Protein AF-A0A842RLL3-F1 (afdb_monomer)

Structure (mmCIF, N/CA/C/O backbone):
data_AF-A0A842RLL3-F1
#
_entry.id   AF-A0A842RLL3-F1
#
loop_
_atom_site.group_PDB
_atom_site.id
_atom_site.type_symbol
_atom_site.label_atom_id
_atom_site.label_alt_id
_atom_site.label_comp_id
_atom_site.label_asym_id
_atom_site.label_entity_id
_atom_site.label_seq_id
_atom_site.pdbx_PDB_ins_code
_atom_site.Cartn_x
_atom_site.Cartn_y
_atom_site.Cartn_z
_atom_site.occupancy
_atom_site.B_iso_or_equiv
_atom_site.auth_seq_id
_atom_site.auth_comp_id
_atom_site.auth_asym_id
_atom_site.auth_atom_id
_atom_site.pdbx_PDB_model_num
ATOM 1 N N . MET A 1 1 ? -1.359 -8.602 24.077 1.00 48.97 1 MET A N 1
ATOM 2 C CA . MET A 1 1 ? -1.655 -8.830 22.650 1.00 48.97 1 MET A CA 1
ATOM 3 C C . MET A 1 1 ? -2.624 -7.726 22.268 1.00 48.97 1 MET A C 1
ATOM 5 O O . MET A 1 1 ? -3.729 -7.748 22.790 1.00 48.97 1 MET A O 1
ATOM 9 N N . ASN A 1 2 ? -2.181 -6.700 21.536 1.00 49.25 2 ASN A N 1
ATOM 10 C CA . ASN A 1 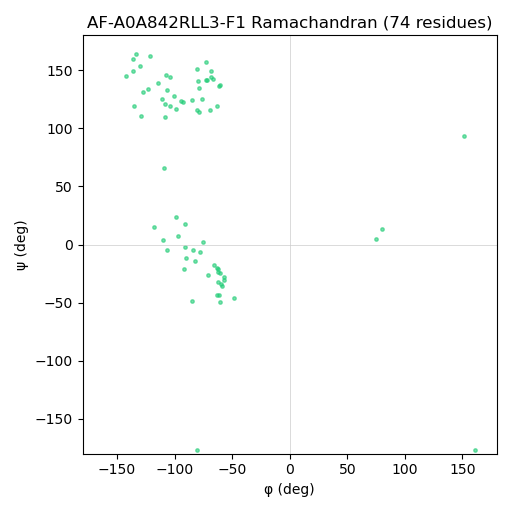2 ? -3.076 -5.620 21.101 1.00 49.25 2 ASN A CA 1
ATOM 11 C C . ASN A 1 2 ? -3.857 -6.151 19.897 1.00 49.25 2 ASN A C 1
ATOM 13 O O . ASN A 1 2 ? -3.254 -6.531 18.901 1.00 49.25 2 ASN A O 1
ATOM 17 N N . ALA A 1 3 ? -5.170 -6.302 20.050 1.00 54.72 3 ALA A N 1
ATOM 18 C CA . ALA A 1 3 ? -6.032 -7.069 19.149 1.00 54.72 3 ALA A CA 1
ATOM 19 C C . ALA A 1 3 ? -6.628 -6.223 18.010 1.00 54.72 3 ALA A C 1
ATOM 21 O O . ALA A 1 3 ? -7.602 -6.636 17.387 1.00 54.72 3 ALA A O 1
ATOM 22 N N . ASP A 1 4 ? -6.055 -5.052 17.746 1.00 81.81 4 ASP A N 1
ATOM 23 C CA . ASP A 1 4 ? -6.652 -4.048 16.868 1.00 81.81 4 ASP A CA 1
ATOM 24 C C . ASP A 1 4 ? -5.903 -3.884 15.543 1.00 81.81 4 ASP A C 1
ATOM 26 O O . ASP A 1 4 ? -6.281 -3.042 14.745 1.00 81.81 4 ASP A O 1
ATOM 30 N N . GLU A 1 5 ? -4.863 -4.670 15.261 1.00 87.12 5 GLU A N 1
ATOM 31 C CA . GLU A 1 5 ? -4.126 -4.562 13.997 1.00 87.12 5 GLU A CA 1
ATOM 32 C C . GLU A 1 5 ? -4.852 -5.266 12.841 1.00 87.12 5 GLU A C 1
ATOM 34 O O . GLU A 1 5 ? -5.424 -6.349 12.981 1.00 87.12 5 GLU A O 1
ATOM 39 N N . ILE A 1 6 ? -4.819 -4.636 11.672 1.00 89.56 6 ILE A N 1
ATOM 40 C CA . ILE A 1 6 ? -5.394 -5.123 10.421 1.00 89.56 6 ILE A CA 1
ATOM 41 C C . ILE A 1 6 ? -4.255 -5.559 9.510 1.00 89.56 6 ILE A C 1
ATOM 43 O O . ILE A 1 6 ? -3.304 -4.811 9.292 1.00 89.56 6 ILE A O 1
ATOM 47 N N . GLU A 1 7 ? -4.398 -6.743 8.925 1.00 92.12 7 GLU A N 1
ATOM 48 C CA . GLU A 1 7 ? -3.523 -7.197 7.849 1.00 92.12 7 GLU A CA 1
ATOM 49 C C . GLU A 1 7 ? -3.898 -6.499 6.531 1.00 92.12 7 GLU A C 1
ATOM 51 O O . GLU A 1 7 ? -5.046 -6.571 6.078 1.00 92.12 7 GLU A O 1
ATOM 56 N N . ILE A 1 8 ? -2.919 -5.846 5.903 1.00 92.44 8 ILE A N 1
ATOM 57 C CA . ILE A 1 8 ? -3.015 -5.319 4.539 1.00 92.44 8 ILE A CA 1
ATOM 58 C C . ILE A 1 8 ? -2.035 -6.058 3.620 1.00 92.44 8 ILE A C 1
ATOM 60 O O . ILE A 1 8 ? -0.890 -6.333 3.985 1.00 92.44 8 ILE A O 1
ATOM 64 N N . HIS A 1 9 ? -2.485 -6.374 2.404 1.00 93.38 9 HIS A N 1
ATOM 65 C CA . HIS A 1 9 ? -1.638 -6.930 1.345 1.00 93.38 9 HIS A CA 1
ATOM 66 C C . HIS A 1 9 ? -1.217 -5.814 0.403 1.00 93.38 9 HIS A C 1
ATOM 68 O O . HIS A 1 9 ? -2.060 -5.222 -0.275 1.00 93.38 9 HIS A O 1
ATOM 74 N N . VAL A 1 10 ? 0.082 -5.558 0.341 1.00 92.38 10 VAL A N 1
ATOM 75 C CA . VAL A 1 10 ? 0.656 -4.472 -0.444 1.00 92.38 10 VAL A CA 1
ATOM 76 C C . VAL A 1 10 ? 1.444 -5.047 -1.609 1.00 92.38 10 VAL A C 1
ATOM 78 O O . VAL A 1 10 ? 2.325 -5.880 -1.415 1.0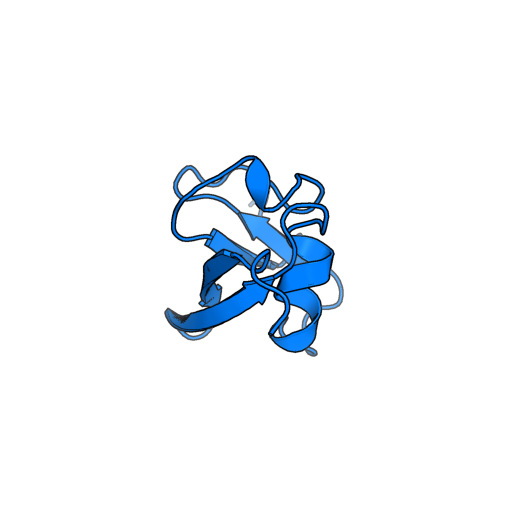0 92.38 10 VAL A O 1
ATOM 81 N N . ILE A 1 11 ? 1.112 -4.616 -2.819 1.00 91.06 11 ILE A N 1
ATOM 82 C CA . ILE A 1 11 ? 1.804 -4.976 -4.053 1.00 91.06 11 ILE A CA 1
ATOM 83 C C . ILE A 1 11 ? 2.840 -3.890 -4.339 1.00 91.06 11 ILE A C 1
ATOM 85 O O . ILE A 1 11 ? 2.501 -2.711 -4.450 1.00 91.06 11 ILE A O 1
ATOM 89 N N . GLU A 1 12 ? 4.103 -4.271 -4.466 1.00 84.19 12 GLU A N 1
ATOM 90 C CA . GLU A 1 12 ? 5.152 -3.355 -4.901 1.00 84.19 12 GLU A CA 1
ATOM 91 C C . GLU A 1 12 ? 5.102 -3.231 -6.426 1.00 84.19 12 GLU A C 1
ATOM 93 O O . GLU A 1 12 ? 5.305 -4.213 -7.140 1.00 84.19 12 GLU A O 1
ATOM 98 N N . SER A 1 13 ? 4.810 -2.037 -6.955 1.00 79.12 13 SER A N 1
ATOM 99 C CA . SER A 1 13 ? 4.574 -1.868 -8.398 1.00 79.12 13 SER A CA 1
ATOM 100 C C . SER A 1 13 ? 5.779 -2.214 -9.277 1.00 79.12 13 SER A C 1
ATOM 102 O O . SER A 1 13 ? 5.610 -2.473 -10.464 1.00 79.12 13 SER A O 1
ATOM 104 N N . VAL A 1 14 ? 6.993 -2.161 -8.721 1.00 75.88 14 VAL A N 1
ATOM 105 C CA . VAL A 1 14 ? 8.242 -2.362 -9.468 1.00 75.88 14 VAL A CA 1
ATOM 106 C C . VAL A 1 14 ? 8.594 -3.844 -9.582 1.00 75.88 14 VAL A C 1
ATOM 108 O O . VAL A 1 14 ? 8.892 -4.312 -10.678 1.00 75.88 14 VAL A O 1
ATOM 111 N N . SER A 1 15 ? 8.556 -4.589 -8.474 1.00 80.81 15 SER A N 1
ATOM 112 C CA . SER A 1 15 ? 8.901 -6.016 -8.466 1.00 80.81 15 SER A CA 1
ATOM 113 C C . SER A 1 15 ? 7.698 -6.936 -8.685 1.00 80.81 15 SER A C 1
ATOM 115 O O . SER A 1 15 ? 7.868 -8.082 -9.095 1.00 80.81 15 SER A O 1
ATOM 117 N N . GLY A 1 16 ? 6.480 -6.449 -8.427 1.00 83.56 16 GLY A N 1
ATOM 118 C CA . GLY A 1 16 ? 5.267 -7.266 -8.380 1.00 83.56 16 GLY A CA 1
ATOM 119 C C . GLY A 1 16 ? 5.151 -8.118 -7.112 1.00 83.56 16 GLY A C 1
ATOM 120 O O . GLY A 1 16 ? 4.215 -8.915 -7.003 1.00 83.56 16 GLY A O 1
ATOM 121 N N . ASP A 1 17 ? 6.073 -7.964 -6.156 1.00 88.06 17 ASP A N 1
ATOM 122 C CA . ASP A 1 17 ? 6.041 -8.713 -4.905 1.00 88.06 17 ASP A CA 1
ATOM 123 C C . ASP A 1 17 ? 4.860 -8.286 -4.039 1.00 88.06 17 ASP A C 1
ATOM 125 O O . ASP A 1 17 ? 4.494 -7.110 -3.966 1.00 88.06 17 ASP A O 1
ATOM 129 N N . VAL A 1 18 ? 4.283 -9.262 -3.339 1.00 90.19 18 VAL A N 1
ATOM 130 C CA . VAL A 1 18 ? 3.211 -9.029 -2.375 1.00 90.19 18 VAL A CA 1
ATOM 131 C C . VAL A 1 18 ? 3.786 -9.125 -0.971 1.00 90.19 18 VAL A C 1
ATOM 133 O O . VAL A 1 18 ? 4.276 -10.178 -0.564 1.00 90.19 18 VAL A O 1
ATOM 136 N N . LYS A 1 19 ? 3.689 -8.031 -0.222 1.00 90.62 19 LYS A N 1
ATOM 137 C CA . LYS A 1 19 ? 4.098 -7.935 1.180 1.00 90.62 19 LYS A CA 1
ATOM 138 C C . LYS A 1 19 ? 2.867 -7.869 2.080 1.00 90.62 19 LYS A C 1
ATOM 140 O O . LYS A 1 19 ? 1.834 -7.310 1.709 1.00 90.62 19 LYS A O 1
ATOM 145 N N . GLN A 1 20 ? 2.978 -8.465 3.259 1.00 92.62 20 GLN A N 1
ATOM 146 C CA . GLN A 1 20 ? 1.980 -8.375 4.321 1.00 92.62 20 GLN A CA 1
ATOM 147 C C . GLN A 1 20 ? 2.450 -7.349 5.341 1.00 92.62 20 GLN A C 1
ATOM 149 O O . GLN A 1 20 ? 3.577 -7.440 5.825 1.00 92.62 20 GLN A O 1
ATOM 154 N N . VAL A 1 21 ? 1.590 -6.386 5.656 1.00 91.81 21 VAL A N 1
ATOM 155 C CA . VAL A 1 21 ? 1.851 -5.376 6.683 1.00 91.81 21 VAL A CA 1
ATOM 156 C C . VAL A 1 21 ? 0.727 -5.434 7.708 1.00 91.81 21 VAL A C 1
ATOM 158 O O . VAL A 1 21 ? -0.448 -5.493 7.346 1.00 91.81 21 VAL A O 1
ATOM 161 N N . MET A 1 22 ? 1.095 -5.430 8.986 1.00 92.19 22 MET A N 1
ATOM 162 C CA . MET A 1 22 ? 0.157 -5.264 10.092 1.00 92.19 22 MET A CA 1
ATOM 163 C C . MET A 1 22 ? 0.094 -3.779 10.430 1.00 92.19 22 MET A C 1
ATOM 165 O O . MET A 1 22 ? 1.126 -3.168 10.691 1.00 92.19 22 MET A O 1
ATOM 169 N N . ALA A 1 23 ? -1.098 -3.191 10.386 1.00 91.44 23 ALA A N 1
ATOM 170 C CA . ALA A 1 23 ? -1.280 -1.762 10.610 1.00 91.44 23 ALA A CA 1
ATOM 171 C C . ALA A 1 23 ? -2.479 -1.477 11.508 1.00 91.44 23 ALA A C 1
ATOM 173 O O . ALA A 1 23 ? -3.485 -2.189 11.490 1.00 91.44 23 ALA A O 1
ATOM 174 N N . HIS A 1 24 ? -2.400 -0.397 12.277 1.00 91.81 24 HIS A N 1
ATOM 175 C CA . HIS A 1 24 ? -3.503 0.041 13.117 1.00 91.81 24 HIS A CA 1
ATOM 176 C C . HIS A 1 24 ? -4.639 0.641 12.255 1.00 91.81 24 HIS A C 1
ATOM 178 O O . HIS A 1 24 ? -4.368 1.376 11.306 1.00 91.81 24 HIS A O 1
ATOM 184 N N . PRO A 1 25 ? -5.927 0.413 12.574 1.00 91.62 25 PRO A N 1
ATOM 185 C CA . PRO A 1 25 ? -7.089 0.891 11.813 1.00 91.62 25 PRO A CA 1
ATOM 186 C C . PRO A 1 25 ? -7.149 2.399 11.621 1.00 91.62 25 PRO A C 1
ATOM 188 O O . PRO A 1 25 ? -7.764 2.866 10.658 1.00 91.62 25 PRO A O 1
ATOM 191 N N . ASP A 1 26 ? -6.564 3.135 12.560 1.00 92.31 26 ASP A N 1
ATOM 192 C CA . ASP A 1 26 ? -6.507 4.592 12.543 1.00 92.31 26 ASP A CA 1
ATOM 193 C C . ASP A 1 26 ? -5.274 5.159 11.837 1.00 92.31 26 ASP A C 1
ATOM 195 O O . ASP A 1 26 ? -5.270 6.357 11.562 1.00 92.31 26 ASP A O 1
ATOM 199 N N . GLN A 1 27 ? -4.271 4.331 11.518 1.00 93.50 27 GLN A N 1
ATOM 200 C CA . GLN A 1 27 ? -3.165 4.753 10.661 1.00 93.50 27 GLN A CA 1
ATOM 201 C C . GLN A 1 27 ? -3.664 4.966 9.234 1.00 93.50 27 GLN A C 1
ATOM 203 O O . GLN A 1 27 ? -4.602 4.312 8.761 1.00 93.50 27 GLN A O 1
ATOM 208 N N . THR A 1 28 ? -3.017 5.891 8.542 1.00 95.50 28 THR A N 1
ATOM 209 C CA . THR A 1 28 ? -3.163 6.048 7.098 1.00 95.50 28 THR A CA 1
ATOM 210 C C . THR A 1 28 ? -2.454 4.916 6.357 1.00 95.50 28 THR A C 1
ATOM 212 O O . THR A 1 28 ? -1.518 4.300 6.875 1.00 95.50 28 THR A O 1
ATOM 215 N N . PHE A 1 29 ? -2.866 4.641 5.118 1.00 93.81 29 PHE A N 1
ATOM 216 C CA . PHE A 1 29 ? -2.148 3.682 4.274 1.00 93.81 29 PHE A CA 1
ATOM 217 C C . PHE A 1 29 ? -0.692 4.099 4.037 1.00 93.81 29 PHE A C 1
ATOM 219 O O . PHE A 1 29 ? 0.182 3.236 3.986 1.00 93.81 29 PHE A O 1
ATOM 226 N N . ARG A 1 30 ? -0.415 5.406 3.949 1.00 93.25 30 ARG A N 1
ATOM 227 C CA . ARG A 1 30 ? 0.942 5.956 3.853 1.00 93.25 30 ARG A CA 1
ATOM 228 C C . ARG A 1 30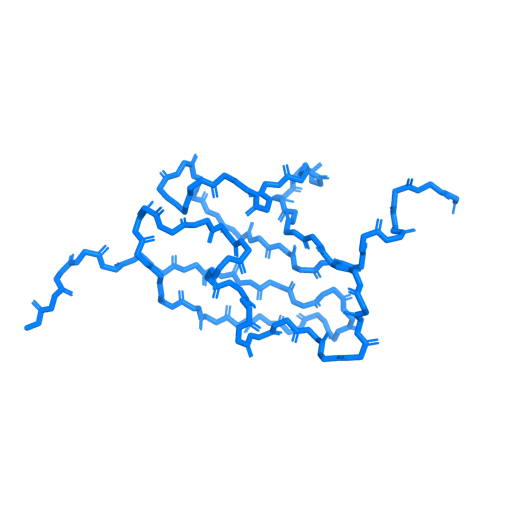 ? 1.788 5.604 5.078 1.00 93.25 30 ARG A C 1
ATOM 230 O O . ARG A 1 30 ? 2.895 5.107 4.918 1.00 93.25 30 ARG A O 1
ATOM 237 N N . GLU A 1 31 ? 1.275 5.818 6.287 1.00 94.12 31 GLU A N 1
ATOM 238 C CA . GLU A 1 31 ? 1.997 5.460 7.519 1.00 94.12 31 GLU A CA 1
ATOM 239 C C . GLU A 1 31 ? 2.226 3.949 7.614 1.00 94.12 31 GLU A C 1
ATOM 241 O O . GLU A 1 31 ? 3.334 3.512 7.911 1.00 94.12 31 GLU A O 1
ATOM 246 N N . ALA A 1 32 ? 1.203 3.150 7.296 1.00 92.88 32 ALA A N 1
ATOM 247 C CA . ALA A 1 32 ? 1.297 1.694 7.304 1.00 92.88 32 ALA A CA 1
ATOM 248 C C . ALA A 1 32 ? 2.350 1.170 6.311 1.00 92.88 32 ALA A C 1
ATOM 250 O O . ALA A 1 32 ? 3.138 0.287 6.627 1.00 92.88 32 ALA A O 1
ATOM 251 N N . CYS A 1 33 ? 2.382 1.725 5.100 1.00 91.19 33 CYS A N 1
ATOM 252 C CA . CYS A 1 33 ? 3.250 1.255 4.024 1.00 91.19 33 CYS A CA 1
ATOM 253 C C . CYS A 1 33 ? 4.673 1.833 4.074 1.00 91.19 33 CYS A C 1
ATOM 255 O O . CYS A 1 33 ? 5.510 1.432 3.268 1.00 91.19 33 CYS A O 1
ATOM 257 N N . GLN A 1 34 ? 4.968 2.760 4.989 1.00 88.75 34 GLN A N 1
ATOM 258 C CA . GLN A 1 34 ? 6.231 3.501 5.009 1.00 88.75 34 GLN A CA 1
ATOM 259 C C . GLN A 1 34 ? 7.467 2.597 5.134 1.00 88.75 34 GLN A C 1
ATOM 261 O O . GLN A 1 34 ? 8.489 2.883 4.516 1.00 88.75 34 GLN A O 1
ATOM 266 N N . GLU A 1 35 ? 7.380 1.501 5.893 1.00 86.00 35 GLU A N 1
ATOM 267 C CA . GLU A 1 35 ? 8.508 0.577 6.104 1.00 86.00 35 GLU A CA 1
ATOM 268 C C . GLU A 1 35 ? 8.864 -0.247 4.861 1.00 86.00 35 GLU A C 1
ATOM 270 O O . GLU A 1 35 ? 10.002 -0.689 4.710 1.00 86.00 35 GLU A O 1
ATOM 275 N N . ILE A 1 36 ? 7.891 -0.463 3.974 1.00 85.88 36 ILE A N 1
ATOM 276 C CA . ILE A 1 36 ? 8.063 -1.249 2.747 1.00 85.88 36 ILE A CA 1
ATOM 277 C C . ILE A 1 36 ? 8.104 -0.380 1.492 1.00 85.88 36 ILE A C 1
ATOM 279 O O . ILE A 1 36 ? 8.307 -0.912 0.400 1.00 85.88 36 ILE A O 1
ATOM 283 N N . ALA A 1 37 ? 7.882 0.927 1.636 1.00 82.44 37 ALA A N 1
ATOM 284 C CA . ALA A 1 37 ? 7.952 1.863 0.536 1.00 82.44 37 ALA A CA 1
ATOM 285 C C . ALA A 1 37 ? 9.372 1.865 -0.052 1.00 82.44 37 ALA A C 1
ATOM 287 O O . ALA A 1 37 ? 10.355 1.863 0.696 1.00 82.44 37 ALA A O 1
ATOM 288 N N . PRO A 1 38 ? 9.504 1.859 -1.387 1.00 74.31 38 PRO A N 1
ATOM 289 C CA . PRO A 1 38 ? 10.804 1.823 -2.032 1.00 74.31 38 PRO A CA 1
ATOM 290 C C . PRO A 1 38 ? 11.594 3.088 -1.678 1.00 74.31 38 PRO A C 1
ATOM 292 O O . PRO A 1 38 ? 11.180 4.203 -1.995 1.00 74.31 38 PRO A O 1
ATOM 295 N N . MET A 1 39 ? 12.748 2.905 -1.028 1.00 72.44 39 MET A N 1
ATOM 296 C CA . MET A 1 39 ? 13.622 4.004 -0.588 1.00 72.44 39 MET A CA 1
ATOM 297 C C . MET A 1 39 ? 14.132 4.862 -1.754 1.00 72.44 39 MET A C 1
ATOM 299 O O . MET A 1 39 ? 14.451 6.032 -1.562 1.00 72.44 39 MET A O 1
ATOM 303 N N . ASP A 1 40 ? 14.185 4.286 -2.956 1.00 72.69 40 ASP A N 1
ATOM 304 C CA . ASP A 1 40 ? 14.668 4.939 -4.173 1.00 72.69 40 ASP A CA 1
ATOM 305 C C . ASP A 1 40 ? 13.646 5.908 -4.796 1.00 72.69 40 ASP A C 1
ATOM 307 O O . ASP A 1 40 ? 13.966 6.613 -5.755 1.00 72.69 40 ASP A O 1
ATOM 311 N N . ILE A 1 41 ? 12.413 5.958 -4.275 1.00 70.88 41 ILE A N 1
ATOM 312 C CA . ILE A 1 41 ? 11.346 6.810 -4.800 1.00 70.88 41 ILE A CA 1
ATOM 313 C C . ILE A 1 41 ? 11.076 7.965 -3.831 1.00 70.88 41 ILE A C 1
ATOM 315 O O . ILE A 1 41 ? 10.492 7.783 -2.764 1.00 70.88 41 ILE A O 1
ATOM 319 N N . T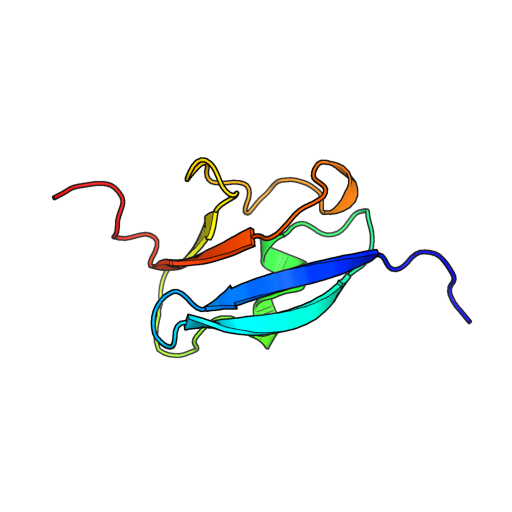HR A 1 42 ? 11.447 9.180 -4.245 1.00 71.69 42 THR A N 1
ATOM 320 C CA . THR A 1 42 ? 11.252 10.414 -3.463 1.00 71.69 42 THR A CA 1
ATOM 321 C C . THR A 1 42 ? 9.775 10.724 -3.201 1.00 71.69 42 THR A C 1
ATOM 323 O O . THR A 1 42 ? 9.439 11.271 -2.155 1.00 71.69 42 THR A O 1
ATOM 326 N N . GLU A 1 43 ? 8.888 10.367 -4.137 1.00 83.50 43 GLU A N 1
ATOM 327 C CA . GLU A 1 43 ? 7.442 10.577 -4.029 1.00 83.50 43 GLU A CA 1
ATOM 328 C C . GLU A 1 43 ? 6.674 9.323 -4.457 1.00 83.50 43 GLU A C 1
ATOM 330 O O . GLU A 1 43 ? 6.763 8.890 -5.608 1.00 83.50 43 GLU A O 1
ATOM 335 N N . TRP A 1 44 ? 5.889 8.758 -3.544 1.00 88.75 44 TRP A N 1
ATOM 336 C CA . TRP A 1 44 ? 5.045 7.588 -3.784 1.00 88.75 44 TRP A CA 1
ATOM 337 C C . TRP A 1 44 ? 3.647 7.765 -3.176 1.00 88.75 44 TRP A C 1
ATOM 339 O O . TRP A 1 44 ? 3.426 8.575 -2.262 1.00 88.75 44 TRP A O 1
ATOM 349 N N . CYS A 1 45 ? 2.710 6.975 -3.693 1.00 91.56 45 CYS A N 1
ATOM 350 C CA . CYS A 1 45 ? 1.325 6.898 -3.254 1.00 91.56 45 CYS A CA 1
ATOM 351 C C . CYS A 1 45 ? 0.878 5.437 -3.090 1.00 91.56 45 CYS A C 1
ATOM 353 O O . CYS A 1 45 ? 1.534 4.504 -3.563 1.00 91.56 45 CYS A O 1
ATOM 355 N N . VAL A 1 46 ? -0.241 5.245 -2.391 1.00 92.81 46 VAL A N 1
ATOM 356 C CA . VAL A 1 46 ? -0.913 3.955 -2.229 1.00 92.81 46 VAL A CA 1
ATOM 357 C C . VAL A 1 46 ? -2.196 3.961 -3.041 1.00 92.81 46 VAL A C 1
ATOM 359 O O . VAL A 1 46 ? -3.086 4.771 -2.796 1.00 92.81 46 VAL A O 1
ATOM 362 N N . LEU A 1 47 ? -2.299 3.029 -3.979 1.00 93.94 47 LEU A N 1
ATOM 363 C CA . LEU A 1 47 ? -3.445 2.862 -4.858 1.00 93.94 47 LEU A CA 1
ATOM 364 C C . LEU A 1 47 ? -4.296 1.667 -4.421 1.00 93.94 47 LEU A C 1
ATOM 366 O O . LEU A 1 47 ? -3.767 0.641 -3.985 1.00 93.94 47 LEU A O 1
ATOM 370 N N . ASN A 1 48 ? 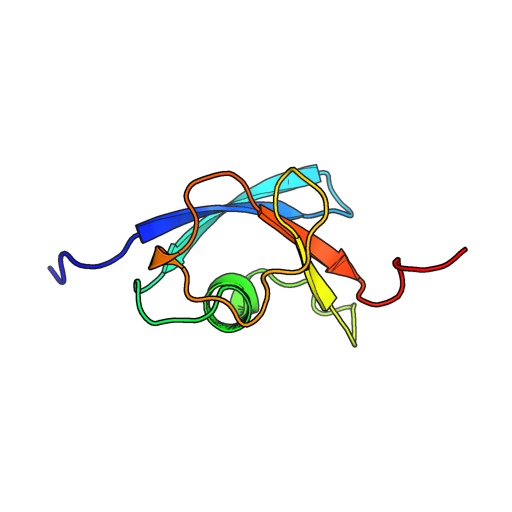-5.616 1.771 -4.557 1.00 93.50 48 ASN A N 1
ATOM 371 C CA . ASN A 1 48 ? -6.506 0.612 -4.460 1.00 93.50 48 ASN A CA 1
ATOM 372 C C . ASN A 1 48 ? -6.531 -0.191 -5.783 1.00 93.50 48 ASN A C 1
ATOM 374 O O . ASN A 1 48 ? -5.832 0.139 -6.741 1.00 93.50 48 ASN A O 1
ATOM 378 N N . SER A 1 49 ? -7.352 -1.244 -5.860 1.00 88.56 49 SER A N 1
ATOM 379 C CA . SER A 1 49 ? -7.489 -2.066 -7.077 1.00 88.56 49 SER A CA 1
ATOM 380 C C . SER A 1 49 ? -8.041 -1.321 -8.294 1.00 88.56 49 SER A C 1
ATOM 382 O O . SER A 1 49 ? -7.856 -1.783 -9.417 1.00 88.56 49 SER A O 1
ATOM 384 N N . ASP A 1 50 ? -8.711 -0.191 -8.073 1.00 89.56 50 ASP A N 1
ATOM 385 C CA . ASP A 1 50 ? -9.282 0.656 -9.120 1.00 89.56 50 ASP A CA 1
ATOM 386 C C . ASP A 1 50 ? -8.294 1.745 -9.586 1.00 89.56 50 ASP A C 1
ATOM 388 O O . ASP A 1 50 ? -8.608 2.517 -10.490 1.00 89.5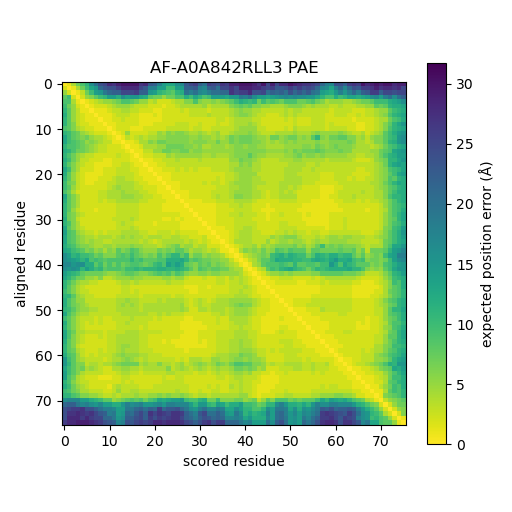6 50 ASP A O 1
ATOM 392 N N . GLY A 1 51 ? -7.099 1.815 -8.984 1.00 89.50 51 GLY A N 1
ATOM 393 C CA . GLY A 1 51 ? -6.095 2.843 -9.266 1.00 89.50 51 GLY A CA 1
ATOM 394 C C . GLY A 1 51 ? -6.355 4.185 -8.573 1.00 89.50 51 GLY A C 1
ATOM 395 O O . GLY A 1 51 ? -5.734 5.182 -8.931 1.00 89.50 51 GLY A O 1
ATOM 396 N N . GLU A 1 52 ? -7.264 4.237 -7.597 1.00 92.31 52 GLU A N 1
ATOM 397 C CA . GLU A 1 52 ? -7.532 5.438 -6.801 1.00 92.31 52 GLU A CA 1
ATOM 398 C C . GLU A 1 52 ? -6.464 5.619 -5.716 1.00 92.31 52 GLU A C 1
ATOM 400 O O . GLU A 1 52 ? -6.156 4.671 -4.991 1.00 92.31 52 GLU A O 1
ATOM 405 N N . ASP A 1 53 ? -5.953 6.844 -5.562 1.00 93.19 53 ASP A N 1
ATOM 406 C CA . ASP A 1 53 ? -5.062 7.204 -4.457 1.00 93.19 53 ASP A CA 1
ATOM 407 C C . ASP A 1 53 ? -5.818 7.218 -3.120 1.00 93.19 53 ASP A C 1
ATOM 409 O O . ASP A 1 53 ? -6.725 8.022 -2.877 1.00 93.19 53 ASP A O 1
ATOM 413 N N . ILE A 1 54 ? -5.413 6.307 -2.242 1.00 94.56 54 ILE A N 1
ATOM 414 C CA . ILE A 1 54 ? -5.937 6.126 -0.892 1.00 94.56 54 ILE A CA 1
ATOM 415 C C . ILE A 1 54 ? -4.863 6.356 0.180 1.00 94.56 54 ILE A C 1
ATOM 417 O O . ILE A 1 54 ? -5.086 5.991 1.333 1.00 94.56 54 ILE A O 1
ATOM 421 N N . SER A 1 55 ? -3.722 6.966 -0.166 1.00 94.38 55 SER A N 1
ATOM 422 C CA . SER A 1 55 ? -2.561 7.153 0.723 1.00 94.38 55 SER A CA 1
ATOM 423 C C . SER A 1 55 ? -2.940 7.717 2.089 1.00 94.38 55 SER A C 1
ATOM 425 O O . SER A 1 55 ? -2.524 7.187 3.118 1.00 94.38 55 SER A O 1
ATOM 427 N N . ASP A 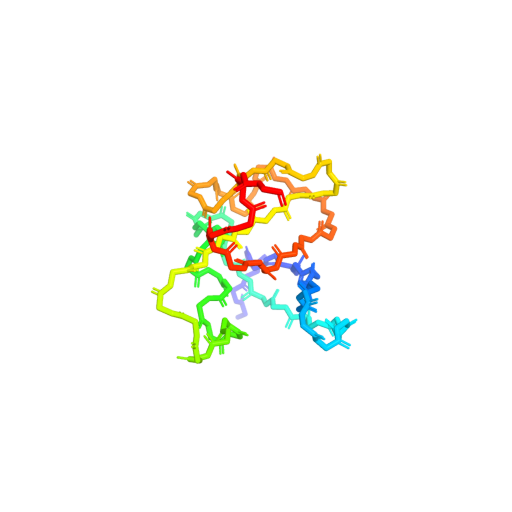1 56 ? -3.776 8.754 2.096 1.00 94.94 56 ASP A N 1
ATOM 428 C CA . ASP A 1 56 ? -4.150 9.487 3.309 1.00 94.94 56 ASP A CA 1
ATOM 429 C C . ASP A 1 56 ? -5.497 9.013 3.892 1.00 94.94 56 ASP A C 1
ATOM 431 O O . ASP A 1 56 ? -6.024 9.595 4.843 1.00 94.94 56 ASP A O 1
ATOM 435 N N . ARG A 1 57 ? -6.077 7.937 3.339 1.00 95.50 57 ARG A N 1
ATOM 436 C CA . ARG A 1 57 ? -7.251 7.281 3.926 1.00 95.50 57 ARG A CA 1
ATOM 437 C C . ARG A 1 57 ? -6.819 6.352 5.056 1.00 95.50 57 ARG A C 1
ATOM 439 O O . ARG A 1 57 ? -5.724 5.794 5.046 1.00 95.50 57 ARG A O 1
ATOM 446 N N . LYS A 1 58 ? -7.707 6.167 6.032 1.00 95.38 58 LYS A N 1
ATOM 447 C CA . LYS A 1 58 ? -7.490 5.233 7.141 1.00 95.38 58 LYS A CA 1
ATOM 448 C C . LYS A 1 58 ? -7.467 3.791 6.639 1.00 95.38 58 LYS A C 1
ATOM 450 O O . LYS A 1 58 ? -8.318 3.415 5.838 1.00 95.38 58 LYS A O 1
ATOM 455 N N . VAL A 1 59 ? -6.607 2.945 7.199 1.00 93.25 59 VAL A N 1
ATOM 456 C CA . VAL A 1 59 ? -6.558 1.503 6.878 1.00 93.25 59 VAL A CA 1
ATOM 457 C C . VAL A 1 59 ? -7.905 0.807 7.127 1.00 93.25 59 VAL A C 1
ATOM 459 O O . VAL A 1 59 ? -8.288 -0.129 6.426 1.00 93.25 59 VAL A O 1
ATOM 462 N N . SER A 1 60 ? -8.684 1.285 8.098 1.00 93.19 60 SER A N 1
ATOM 463 C CA . SER A 1 60 ? -10.050 0.807 8.345 1.00 93.19 60 SER A CA 1
ATOM 464 C C . SER A 1 60 ? -11.057 1.115 7.226 1.00 93.19 60 SER A C 1
ATOM 466 O O . SER A 1 60 ? -12.101 0.466 7.179 1.00 93.19 60 SER A O 1
ATOM 468 N N . SER A 1 61 ? -10.777 2.059 6.319 1.00 92.25 61 SER A N 1
ATOM 469 C CA . SER A 1 61 ? -11.738 2.493 5.295 1.00 92.25 61 SER A CA 1
ATOM 470 C C . SER A 1 61 ? -11.797 1.586 4.068 1.00 92.25 61 SER A C 1
ATOM 472 O O . SER A 1 61 ? -12.701 1.736 3.251 1.00 92.25 61 SER A O 1
ATOM 474 N N . TYR A 1 62 ? -10.822 0.694 3.888 1.00 88.81 62 TYR A N 1
ATOM 475 C CA . TYR A 1 62 ? -10.746 -0.183 2.725 1.00 88.81 62 TYR A CA 1
ATOM 476 C C . TYR A 1 62 ? -10.242 -1.575 3.118 1.00 88.81 62 TYR A C 1
ATOM 478 O O . TYR A 1 62 ? -9.423 -1.747 4.023 1.00 88.81 62 TYR A O 1
ATOM 486 N N . ARG A 1 63 ? -10.775 -2.596 2.446 1.00 86.19 63 ARG A N 1
ATOM 487 C CA . ARG A 1 63 ? -10.418 -4.003 2.638 1.00 86.19 63 ARG A CA 1
ATOM 488 C C . ARG A 1 63 ? -10.100 -4.593 1.277 1.00 86.19 63 ARG A C 1
ATOM 490 O O . ARG A 1 63 ? -10.991 -4.756 0.452 1.00 86.19 63 ARG A O 1
ATOM 497 N N . GLY A 1 64 ? -8.834 -4.907 1.051 1.00 87.62 64 GLY A N 1
ATOM 498 C CA . GLY A 1 64 ? -8.372 -5.453 -0.215 1.00 87.62 64 GLY A CA 1
ATOM 499 C C . GLY A 1 64 ? -6.871 -5.291 -0.378 1.00 87.62 64 GLY A C 1
ATOM 500 O O . GLY A 1 64 ? -6.186 -4.788 0.513 1.00 87.62 64 GLY A O 1
ATOM 501 N N . LYS A 1 65 ? -6.375 -5.713 -1.541 1.00 91.69 65 LYS A N 1
ATOM 502 C CA . LYS A 1 65 ? -4.994 -5.445 -1.933 1.00 91.69 65 LYS A CA 1
ATOM 503 C C . LYS A 1 65 ? -4.848 -3.968 -2.270 1.00 91.69 65 LYS A C 1
ATOM 505 O O . LYS A 1 65 ? -5.749 -3.376 -2.873 1.00 91.69 65 LYS A O 1
ATOM 510 N N . VAL A 1 66 ? -3.714 -3.415 -1.884 1.00 93.88 66 VAL A N 1
ATOM 511 C CA . VAL A 1 66 ? -3.286 -2.067 -2.246 1.00 93.88 66 VAL A CA 1
ATOM 512 C C . VAL A 1 66 ? -1.954 -2.156 -2.973 1.00 93.88 66 VAL A C 1
ATOM 514 O O . VAL A 1 66 ? -1.274 -3.178 -2.899 1.00 93.88 66 VAL A O 1
ATOM 517 N N . GLN A 1 67 ? -1.576 -1.108 -3.687 1.00 93.12 67 GLN A N 1
ATOM 518 C CA . GLN A 1 67 ? -0.333 -1.056 -4.441 1.00 93.12 67 GLN A CA 1
ATOM 519 C C . GLN A 1 67 ? 0.443 0.203 -4.071 1.00 93.12 67 GLN A C 1
ATOM 521 O O . GLN A 1 67 ? -0.125 1.289 -4.095 1.00 93.12 67 GLN A O 1
ATOM 526 N N . ILE A 1 68 ? 1.735 0.076 -3.765 1.00 90.88 68 ILE A N 1
ATOM 527 C CA . ILE A 1 68 ? 2.623 1.242 -3.684 1.00 90.88 68 ILE A CA 1
ATOM 528 C C . ILE A 1 68 ? 3.117 1.537 -5.092 1.00 90.88 68 ILE A C 1
ATOM 530 O O . ILE A 1 68 ? 3.680 0.653 -5.740 1.00 90.88 68 ILE A O 1
ATOM 534 N N . ALA A 1 69 ? 2.904 2.766 -5.551 1.00 88.31 69 ALA A N 1
ATOM 535 C CA . ALA A 1 69 ? 3.336 3.244 -6.855 1.00 88.31 69 ALA A CA 1
ATOM 536 C C . ALA A 1 69 ? 4.085 4.584 -6.720 1.00 88.31 69 ALA A C 1
ATOM 538 O O . ALA A 1 69 ? 3.835 5.332 -5.773 1.00 88.31 69 ALA A O 1
ATOM 539 N N . PRO A 1 70 ? 4.993 4.926 -7.652 1.00 86.31 70 PRO A N 1
ATOM 540 C CA . PRO A 1 70 ? 5.564 6.267 -7.708 1.00 86.31 70 PRO A CA 1
ATOM 541 C C . PRO A 1 70 ? 4.459 7.313 -7.937 1.00 86.31 70 PRO A C 1
ATOM 543 O O . PRO A 1 70 ? 3.608 7.132 -8.807 1.00 86.31 70 PRO A O 1
ATOM 546 N N . SER A 1 71 ? 4.493 8.444 -7.228 1.00 75.25 71 SER A N 1
ATOM 547 C CA . SER A 1 71 ? 3.501 9.524 -7.392 1.00 75.25 71 SER A CA 1
ATOM 548 C C . SER A 1 71 ? 3.525 10.137 -8.795 1.00 75.25 71 SER A C 1
ATOM 550 O O . SER A 1 71 ? 2.546 10.729 -9.231 1.00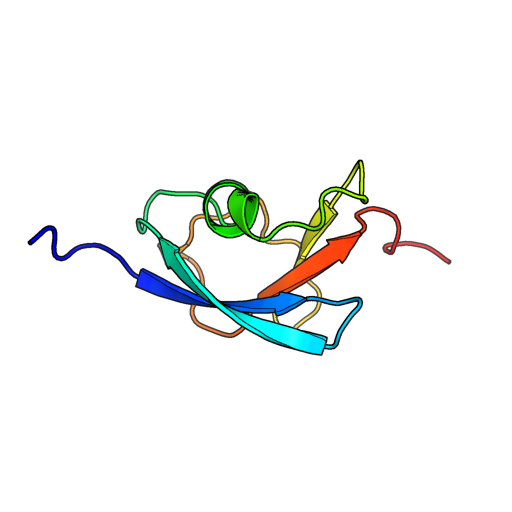 75.25 71 SER A O 1
ATOM 552 N N . SER A 1 72 ? 4.633 9.974 -9.528 1.00 62.38 72 SER A N 1
ATOM 553 C CA . SER A 1 72 ? 4.804 10.473 -10.900 1.00 62.38 72 SER A CA 1
ATOM 554 C C . SER A 1 72 ? 4.058 9.675 -11.982 1.00 62.38 72 SER A C 1
ATOM 556 O O . SER A 1 72 ? 4.188 10.018 -13.153 1.00 62.38 72 SER A O 1
ATOM 558 N N . VAL A 1 73 ? 3.285 8.629 -11.654 1.00 53.72 73 VAL A N 1
ATOM 559 C CA . VAL A 1 73 ? 2.600 7.799 -12.675 1.00 53.72 73 VAL A CA 1
ATOM 560 C C . VAL A 1 73 ? 1.119 8.162 -12.876 1.00 53.72 73 VAL A C 1
ATOM 562 O O . VAL A 1 73 ? 0.333 7.361 -13.374 1.00 53.72 73 VAL A O 1
ATOM 565 N N . THR A 1 74 ? 0.718 9.393 -12.554 1.00 52.41 74 THR A N 1
ATOM 566 C CA . THR A 1 74 ? -0.559 9.979 -12.999 1.00 52.41 74 THR A CA 1
ATOM 567 C C . THR A 1 74 ? -0.322 11.075 -14.041 1.00 52.41 74 THR A C 1
ATOM 569 O O . THR A 1 74 ? -0.612 12.246 -13.819 1.00 52.41 74 THR A O 1
ATOM 572 N N . GLY A 1 75 ? 0.189 10.695 -15.219 1.00 39.78 75 GLY A N 1
ATOM 573 C CA . GLY A 1 75 ? 0.103 11.543 -16.416 1.00 39.78 75 GLY A CA 1
ATOM 574 C C . GLY A 1 75 ? 1.232 11.365 -17.429 1.00 39.78 75 GLY A C 1
ATOM 575 O O . GLY A 1 75 ? 2.244 12.057 -17.339 1.00 39.78 75 GLY A O 1
ATOM 576 N N . GLY A 1 76 ? 1.014 10.500 -18.426 1.00 35.81 76 GLY A N 1
ATOM 577 C CA . GLY A 1 76 ? 1.857 10.347 -19.618 1.00 35.81 76 GLY A CA 1
ATOM 578 C C . GLY A 1 76 ? 1.665 9.014 -20.315 1.00 35.81 76 GLY A C 1
ATOM 579 O O . GLY A 1 76 ? 2.525 8.140 -20.095 1.00 35.81 76 GLY A O 1
#

Secondary structure (DSSP, 8-state):
--TT-EEEEEEETTT--EEEEEE-TTSBHHHHHTTTS-TT-SSEEEE-TTS-B-TTSBGGG--SEEEEEEGGGS--

Nearest PDB structures (foldseek):
  5g4x-assembly1_A  TM=7.328E-01  e=1.031E-02  Rattus norvegicus
  4efo-assembly2_B  TM=7.090E-01  e=1.414E-02  Homo sapiens
  9gg9-assembly1_A  TM=6.754E-01  e=8.286E-02  Homo sapiens
  6zsa-assembly1_7  TM=5.926E-01  e=3.323E-01  Homo sapiens
  7qbe-assembly2_C  TM=5.460E-01  e=2.582E-01  Homo sapiens

Sequence (76 aa):
MNADEIEIHVIESVSGDVKQVM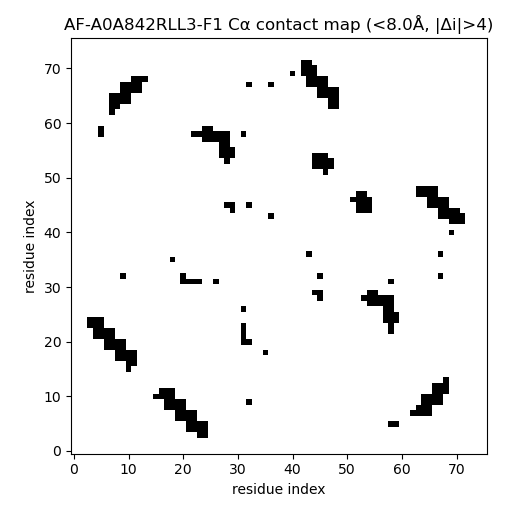AHPDQTFREACQEIAPMDITEWCVLNSDGEDISDRKVSSYRGKVQIAPSSVTGG

Solvent-accessible surface area (backbone atoms only — not comparable to full-atom values): 4602 Å² total; per-residue (Å²): 132,84,87,64,61,41,83,39,42,36,30,37,70,86,81,66,48,77,44,81,42,77,28,50,42,82,38,27,40,46,69,55,42,53,87,77,49,63,86,91,51,95,50,66,42,31,21,43,87,86,67,47,83,42,24,86,37,39,44,67,78,61,87,65,59,33,30,45,40,59,54,81,76,82,77,133

pLDDT: mean 84.54, std 13.65, range [35.81, 95.5]

Mean predicted aligned error: 5.84 Å

Foldseek 3Di:
DPPAWDWAWEQEPPPRDTDIWTHGQADFLQVRCVVVAPPPAPAKFKADPVRDGRRRPGPNVDDDYIYIDRPPPPDD

Radius of gyration: 11.94 Å; Cα contacts (8 Å, |Δi|>4): 137; chains: 1; bounding box: 26×21×42 Å